Protein AF-A0A7C8CKR2-F1 (afdb_monomer_lite)

Foldseek 3Di:
DPAFDQQVVVCVVPVDGCCVVCVVVLVVCVVVQQWDAPDPRTIHGDPVVVVVVVVCVVPPD

Structure (mmCIF, N/CA/C/O backbone):
data_AF-A0A7C8CKR2-F1
#
_entry.id   AF-A0A7C8CKR2-F1
#
loop_
_atom_site.group_PDB
_atom_site.id
_atom_site.type_symbol
_atom_site.label_atom_id
_atom_site.label_alt_id
_atom_site.label_comp_id
_atom_site.label_asym_id
_atom_site.label_entity_id
_atom_site.label_seq_id
_atom_site.pdbx_PDB_ins_code
_atom_site.Cartn_x
_atom_site.Cartn_y
_atom_site.Cartn_z
_atom_site.occupancy
_atom_site.B_iso_or_equiv
_atom_site.auth_seq_id
_atom_site.auth_comp_id
_atom_site.auth_asym_id
_atom_site.auth_atom_id
_atom_site.pdbx_PDB_model_num
ATOM 1 N N . CYS A 1 1 ? 2.948 -18.621 1.642 1.00 43.47 1 CYS A N 1
ATOM 2 C CA . CYS A 1 1 ? 2.416 -17.574 0.756 1.00 43.47 1 CYS A CA 1
ATOM 3 C C . CYS A 1 1 ? 3.156 -16.298 1.070 1.00 43.47 1 CYS A C 1
ATOM 5 O O . CYS A 1 1 ? 3.097 -15.843 2.204 1.00 43.47 1 CYS A O 1
ATOM 7 N N . ASP A 1 2 ? 3.891 -15.785 0.100 1.00 59.66 2 ASP A N 1
ATOM 8 C CA . ASP A 1 2 ? 4.509 -14.471 0.170 1.00 59.66 2 ASP A CA 1
ATOM 9 C C . ASP A 1 2 ? 3.440 -13.420 -0.155 1.00 59.66 2 ASP A C 1
ATOM 11 O O . ASP A 1 2 ? 3.327 -12.977 -1.291 1.00 59.66 2 ASP A O 1
ATOM 15 N N . GLU A 1 3 ? 2.572 -13.103 0.811 1.00 77.25 3 GLU A N 1
ATOM 16 C CA . GLU A 1 3 ? 1.573 -12.040 0.640 1.00 77.25 3 GLU A CA 1
ATOM 17 C C . GLU A 1 3 ? 2.253 -10.661 0.541 1.00 77.25 3 GLU A C 1
ATOM 19 O O . GLU A 1 3 ? 3.299 -10.413 1.149 1.00 77.25 3 GLU A O 1
ATOM 24 N N . GLY A 1 4 ? 1.634 -9.756 -0.222 1.00 88.12 4 GLY A N 1
ATOM 25 C CA . GLY A 1 4 ? 2.104 -8.387 -0.431 1.00 88.12 4 GLY A CA 1
ATOM 26 C C . GLY A 1 4 ? 2.585 -8.116 -1.856 1.00 88.12 4 GLY A C 1
ATOM 27 O O . GLY A 1 4 ? 2.461 -8.945 -2.754 1.00 88.12 4 GLY A O 1
ATOM 28 N N . LEU A 1 5 ? 3.106 -6.912 -2.047 1.00 93.75 5 LEU A N 1
ATOM 29 C CA . LEU A 1 5 ? 3.619 -6.387 -3.299 1.00 93.75 5 LEU A CA 1
ATOM 30 C C . LEU A 1 5 ? 5.150 -6.376 -3.257 1.00 93.75 5 LEU A C 1
ATOM 32 O O . LEU A 1 5 ? 5.752 -5.826 -2.333 1.00 93.75 5 LEU A O 1
ATOM 36 N N . ASP A 1 6 ? 5.767 -6.990 -4.262 1.00 94.75 6 ASP A N 1
ATOM 37 C CA . ASP A 1 6 ? 7.199 -6.883 -4.531 1.00 94.75 6 ASP A CA 1
ATOM 38 C C . ASP A 1 6 ? 7.427 -5.718 -5.501 1.00 94.75 6 ASP A C 1
ATOM 40 O O . ASP A 1 6 ? 6.877 -5.700 -6.605 1.00 94.75 6 ASP A O 1
ATOM 44 N N . GLU A 1 7 ? 8.195 -4.715 -5.072 1.00 94.19 7 GLU A N 1
ATOM 45 C CA . GLU A 1 7 ? 8.377 -3.473 -5.827 1.00 94.19 7 GLU A CA 1
ATOM 46 C C . GLU A 1 7 ? 9.090 -3.722 -7.169 1.00 94.19 7 GLU A C 1
ATOM 48 O O . GLU A 1 7 ? 8.749 -3.077 -8.158 1.00 94.19 7 GLU A O 1
ATOM 53 N N . ARG A 1 8 ? 10.013 -4.696 -7.241 1.00 94.31 8 ARG A N 1
ATOM 54 C CA . ARG A 1 8 ? 10.742 -5.022 -8.479 1.00 94.31 8 ARG A CA 1
ATOM 55 C C . ARG A 1 8 ? 9.872 -5.786 -9.463 1.00 94.31 8 ARG A C 1
ATOM 57 O O . ARG A 1 8 ? 9.940 -5.528 -10.660 1.00 94.31 8 ARG A O 1
ATOM 64 N N . ALA A 1 9 ? 9.072 -6.731 -8.973 1.00 94.94 9 ALA A N 1
ATOM 65 C CA . ALA A 1 9 ? 8.119 -7.444 -9.815 1.00 94.94 9 ALA A CA 1
ATOM 66 C C . ALA A 1 9 ? 7.074 -6.479 -10.394 1.00 94.94 9 ALA A C 1
ATOM 68 O O . ALA A 1 9 ? 6.776 -6.546 -11.583 1.00 94.94 9 ALA A O 1
ATOM 69 N N . PHE A 1 10 ? 6.586 -5.540 -9.577 1.00 95.81 10 PHE A N 1
ATOM 70 C CA . PHE A 1 10 ? 5.679 -4.487 -10.028 1.00 95.81 10 PHE A CA 1
ATOM 71 C C . PHE A 1 10 ? 6.327 -3.611 -11.107 1.00 95.81 10 PHE A C 1
ATOM 73 O O . PHE A 1 10 ? 5.742 -3.405 -12.165 1.00 95.81 10 PHE A O 1
ATOM 80 N N . GLU A 1 11 ? 7.550 -3.129 -10.884 1.00 97.06 11 GLU A N 1
ATOM 81 C CA . GLU A 1 11 ? 8.262 -2.313 -11.873 1.00 97.06 11 GLU A CA 1
ATOM 82 C C . GLU A 1 11 ? 8.500 -3.075 -13.186 1.00 97.06 11 GLU A C 1
ATOM 84 O O . GLU A 1 11 ? 8.303 -2.521 -14.266 1.00 97.06 11 GLU A O 1
ATOM 89 N N . ALA A 1 12 ? 8.844 -4.364 -13.117 1.00 97.44 12 ALA A N 1
ATOM 90 C CA . ALA A 1 12 ? 9.014 -5.202 -14.302 1.00 97.44 12 ALA A CA 1
ATOM 91 C C . ALA A 1 12 ? 7.714 -5.374 -15.111 1.00 97.44 12 ALA A C 1
ATOM 93 O O . ALA A 1 12 ? 7.772 -5.511 -16.333 1.00 97.44 12 ALA A O 1
ATOM 94 N N . GLU A 1 13 ? 6.556 -5.375 -14.447 1.00 97.62 13 GLU A N 1
ATOM 95 C CA . GLU A 1 13 ? 5.245 -5.518 -15.088 1.00 97.62 13 GLU A CA 1
ATOM 96 C C . GLU A 1 13 ? 4.702 -4.186 -15.629 1.00 97.62 13 GLU A C 1
ATOM 98 O O . GLU A 1 13 ? 4.152 -4.143 -16.731 1.00 97.62 13 GLU A O 1
ATOM 103 N N . PHE A 1 14 ? 4.866 -3.094 -14.878 1.00 95.88 14 PHE A N 1
ATOM 104 C CA . PHE A 1 14 ? 4.206 -1.815 -15.159 1.00 95.88 14 PHE A CA 1
ATOM 105 C C . PHE A 1 14 ? 5.142 -0.719 -15.689 1.00 95.88 14 PHE A C 1
ATOM 107 O O . PHE A 1 14 ? 4.656 0.310 -16.157 1.00 95.88 14 PHE A O 1
ATOM 114 N N . GLY A 1 15 ? 6.460 -0.931 -15.663 1.00 97.25 15 GLY A N 1
ATOM 115 C CA . GLY A 1 15 ? 7.468 0.006 -16.172 1.00 97.25 15 GLY A CA 1
ATOM 116 C C . GLY A 1 15 ? 7.740 1.223 -15.279 1.00 97.25 15 GLY A C 1
ATOM 117 O O . GLY A 1 15 ? 8.460 2.126 -15.696 1.00 97.25 15 GLY A O 1
ATOM 118 N N . GLU A 1 16 ? 7.167 1.261 -14.077 1.00 96.06 16 GLU A N 1
ATOM 119 C CA . GLU A 1 16 ? 7.400 2.280 -13.050 1.00 96.06 16 GLU A CA 1
ATOM 120 C C . GLU A 1 16 ? 7.313 1.639 -11.663 1.00 96.06 16 GLU A C 1
ATOM 122 O O . GLU A 1 16 ? 6.583 0.662 -11.462 1.00 96.06 16 GLU A O 1
ATOM 127 N N . SER A 1 17 ? 8.033 2.185 -10.685 1.00 95.06 17 SER A N 1
ATOM 128 C CA . SER A 1 17 ? 7.953 1.679 -9.320 1.00 95.06 17 SER A CA 1
ATOM 129 C C . SER A 1 17 ? 6.596 2.034 -8.688 1.00 95.06 17 SER A C 1
ATOM 131 O O . SER A 1 17 ? 6.015 3.097 -8.946 1.00 95.06 17 SER A O 1
ATOM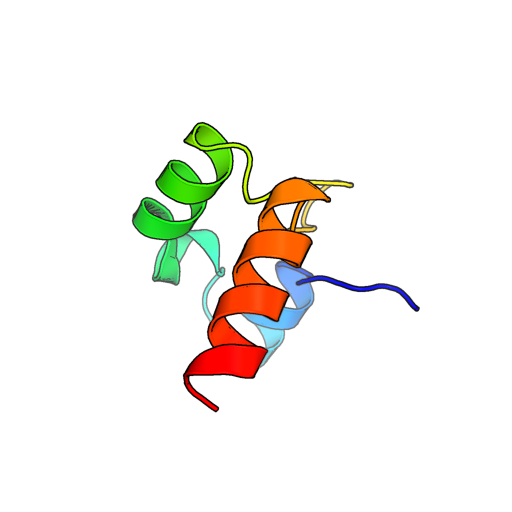 133 N N . PRO A 1 18 ? 6.080 1.204 -7.767 1.00 95.25 18 PRO A N 1
ATOM 134 C CA . PRO A 1 18 ? 4.846 1.515 -7.047 1.00 95.25 18 PRO A CA 1
ATOM 135 C C . PRO A 1 18 ? 4.970 2.806 -6.222 1.00 95.25 18 PRO A C 1
ATOM 137 O O . PRO A 1 18 ? 3.970 3.478 -5.972 1.00 95.25 18 PRO A O 1
ATOM 140 N N . ARG A 1 19 ? 6.189 3.186 -5.813 1.00 94.06 19 ARG A N 1
ATOM 141 C CA . ARG A 1 19 ? 6.464 4.432 -5.083 1.00 94.06 19 ARG A CA 1
ATOM 142 C C . ARG A 1 19 ? 6.419 5.665 -5.973 1.00 94.06 19 ARG A C 1
ATOM 144 O O . ARG A 1 19 ? 5.996 6.711 -5.496 1.00 94.06 19 ARG A O 1
ATOM 151 N N . GLU A 1 20 ? 6.812 5.561 -7.236 1.00 95.75 20 GLU A N 1
ATOM 152 C CA . GLU A 1 20 ? 6.630 6.653 -8.198 1.00 95.75 20 GLU A CA 1
ATOM 153 C C . GLU A 1 20 ? 5.145 6.846 -8.502 1.00 95.75 20 GLU A C 1
ATOM 155 O O . GLU A 1 20 ? 4.631 7.961 -8.413 1.00 95.75 20 GLU A O 1
ATOM 160 N N . ARG A 1 21 ? 4.433 5.745 -8.758 1.00 96.56 21 ARG A N 1
ATOM 161 C CA . ARG A 1 21 ? 3.023 5.783 -9.153 1.00 96.56 21 ARG A CA 1
ATOM 162 C C . ARG A 1 21 ? 2.070 6.153 -8.015 1.00 9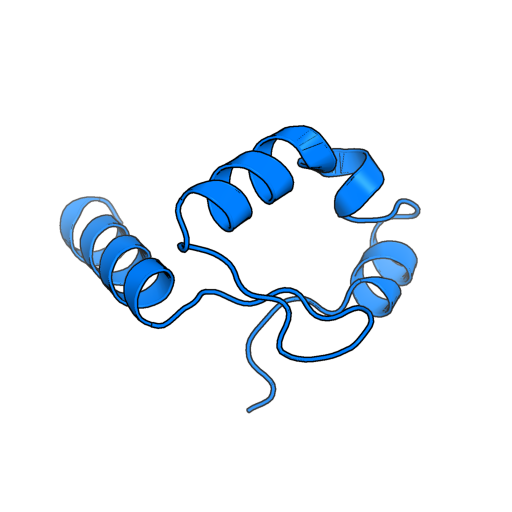6.56 21 ARG A C 1
ATOM 164 O O . ARG A 1 21 ? 1.123 6.913 -8.210 1.00 96.56 21 ARG A O 1
ATOM 171 N N . PHE A 1 22 ? 2.291 5.595 -6.825 1.00 96.44 22 PHE A N 1
ATOM 172 C CA . PHE A 1 22 ? 1.372 5.678 -5.682 1.00 96.44 22 PHE A CA 1
ATOM 173 C C . PHE A 1 22 ? 2.025 6.236 -4.412 1.00 96.44 22 PHE A C 1
ATOM 175 O O . PHE A 1 22 ? 1.462 6.106 -3.323 1.00 96.44 22 PHE A O 1
ATOM 182 N N . GLY A 1 23 ? 3.193 6.873 -4.529 1.00 96.12 23 GLY A N 1
ATOM 183 C CA . GLY A 1 23 ? 3.994 7.363 -3.404 1.00 96.12 23 GLY A CA 1
ATOM 184 C C . GLY A 1 23 ? 3.210 8.102 -2.318 1.00 96.12 23 GLY A C 1
ATOM 185 O O . GLY A 1 23 ? 3.334 7.720 -1.152 1.00 96.12 23 GLY A O 1
ATOM 186 N N . PRO A 1 24 ? 2.362 9.095 -2.656 1.00 97.94 24 PRO A N 1
ATOM 187 C CA . PRO A 1 24 ? 1.555 9.798 -1.660 1.00 97.94 24 PRO A CA 1
ATOM 188 C C . PRO A 1 24 ? 0.639 8.864 -0.856 1.00 97.94 24 PRO A C 1
ATOM 190 O O . PRO A 1 24 ? 0.653 8.895 0.372 1.00 97.94 24 PRO A O 1
ATOM 193 N N . ALA A 1 25 ? -0.093 7.970 -1.528 1.00 97.69 25 ALA A N 1
ATOM 194 C CA . ALA A 1 25 ? -1.008 7.036 -0.873 1.00 97.69 25 ALA A CA 1
ATOM 195 C C . ALA A 1 25 ? -0.260 5.999 -0.020 1.00 97.69 25 ALA A C 1
ATOM 197 O O . ALA A 1 25 ? -0.651 5.733 1.116 1.00 97.69 25 ALA A O 1
ATOM 198 N N . ILE A 1 26 ? 0.847 5.450 -0.533 1.00 96.69 26 ILE A N 1
ATOM 199 C CA . ILE A 1 26 ? 1.700 4.519 0.218 1.00 96.69 26 ILE A CA 1
ATOM 200 C C . ILE A 1 26 ? 2.239 5.204 1.479 1.00 96.69 26 ILE A C 1
ATOM 202 O O . ILE A 1 26 ? 2.158 4.635 2.567 1.00 96.69 26 ILE A O 1
ATOM 206 N N . GLY A 1 27 ? 2.745 6.434 1.352 1.00 96.88 27 GLY A N 1
ATOM 207 C CA . GLY A 1 27 ? 3.263 7.219 2.471 1.00 96.88 27 GLY A CA 1
ATOM 208 C C . GLY A 1 27 ? 2.211 7.475 3.548 1.00 96.88 27 GLY A C 1
ATOM 209 O O . GLY A 1 27 ? 2.474 7.257 4.730 1.00 96.88 27 GLY A O 1
ATOM 210 N N . GLU A 1 28 ? 0.997 7.864 3.158 1.00 98.19 28 GLU A N 1
ATOM 211 C CA . GLU A 1 28 ? -0.107 8.056 4.100 1.00 98.19 28 GLU A CA 1
ATOM 212 C C . GLU A 1 28 ? -0.511 6.766 4.818 1.00 98.19 28 GLU A C 1
ATOM 214 O O . GLU A 1 28 ? -0.755 6.775 6.025 1.00 98.19 28 GLU A O 1
ATOM 219 N N . LEU A 1 29 ? -0.601 5.650 4.096 1.00 97.94 29 LEU A N 1
ATOM 220 C CA . LEU A 1 29 ? -1.011 4.374 4.676 1.00 97.94 29 LEU A CA 1
ATOM 221 C C . LEU A 1 29 ? 0.068 3.787 5.596 1.00 97.94 29 LEU A C 1
ATOM 223 O O . LEU A 1 29 ? -0.275 3.208 6.628 1.00 97.94 29 LEU A O 1
ATOM 227 N N . LEU A 1 30 ? 1.352 3.991 5.281 1.00 97.00 30 LEU A N 1
ATOM 228 C CA . LEU A 1 30 ? 2.463 3.703 6.193 1.00 97.00 30 LEU A CA 1
ATOM 229 C C . LEU A 1 30 ? 2.370 4.572 7.455 1.00 97.00 30 LEU A C 1
ATOM 231 O O . LEU A 1 30 ? 2.445 4.051 8.565 1.00 97.00 30 LEU A O 1
ATOM 235 N N . ALA A 1 31 ? 2.129 5.879 7.307 1.00 97.94 31 ALA A N 1
ATOM 236 C CA . ALA A 1 31 ? 1.989 6.796 8.440 1.00 97.94 31 ALA A CA 1
ATOM 237 C C . ALA A 1 31 ? 0.791 6.451 9.347 1.00 97.94 31 ALA A C 1
A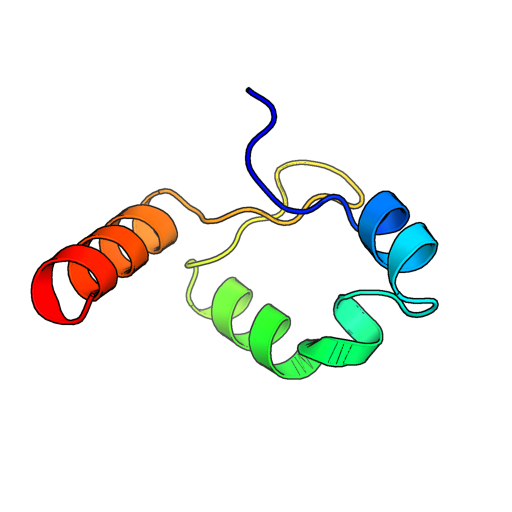TOM 239 O O . ALA A 1 31 ? 0.846 6.665 10.557 1.00 97.94 31 ALA A O 1
ATOM 240 N N . LYS A 1 32 ? -0.279 5.880 8.781 1.00 98.06 32 LYS A N 1
ATOM 241 C CA . LYS A 1 32 ? -1.452 5.378 9.519 1.00 98.06 32 LYS A CA 1
ATOM 242 C C . LYS A 1 32 ? -1.256 3.971 10.104 1.00 98.06 32 LYS A C 1
ATOM 244 O O . LYS A 1 32 ? -2.169 3.466 10.754 1.00 98.06 32 LYS A O 1
ATOM 249 N N . GLY A 1 33 ? -0.114 3.322 9.864 1.00 97.81 33 GLY A N 1
ATOM 250 C CA . GLY A 1 33 ? 0.162 1.954 10.318 1.00 97.81 33 GLY A CA 1
ATOM 251 C C . GLY A 1 33 ? -0.670 0.878 9.612 1.00 97.81 33 GLY A C 1
ATOM 252 O O . GLY A 1 33 ? -0.851 -0.212 10.152 1.00 97.81 33 GLY A O 1
ATOM 253 N N . LEU A 1 34 ? -1.213 1.174 8.428 1.00 97.75 34 LEU A N 1
ATOM 254 C CA . LEU A 1 34 ? -2.031 0.248 7.634 1.00 97.75 34 LEU A CA 1
ATOM 255 C C . LEU A 1 34 ? -1.194 -0.554 6.630 1.00 97.75 34 LEU A C 1
ATOM 257 O O . LEU A 1 34 ? -1.571 -1.665 6.265 1.00 97.75 34 LEU A O 1
ATOM 261 N N . LEU A 1 35 ? -0.051 -0.013 6.216 1.00 97.31 35 LEU A N 1
ATOM 262 C CA . LEU A 1 35 ? 0.968 -0.739 5.465 1.00 97.31 35 LEU A CA 1
ATOM 263 C C . LEU A 1 35 ? 2.209 -0.963 6.325 1.00 97.31 35 LEU A C 1
ATOM 265 O O . LEU A 1 35 ? 2.466 -0.227 7.277 1.00 97.31 35 LEU A O 1
ATOM 269 N N . GLU A 1 36 ? 2.993 -1.957 5.938 1.00 96.50 36 GLU A N 1
ATOM 270 C CA . GLU A 1 36 ? 4.311 -2.249 6.482 1.00 96.50 36 GLU A CA 1
ATOM 271 C C . GLU A 1 36 ? 5.278 -2.671 5.370 1.00 96.50 36 GLU A C 1
ATOM 273 O O . GLU A 1 36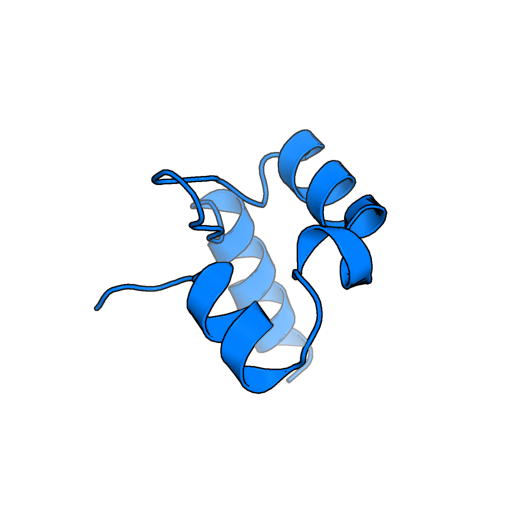 ? 4.871 -3.069 4.275 1.00 96.50 36 GLU A O 1
ATOM 278 N N . THR A 1 37 ? 6.576 -2.575 5.655 1.00 94.44 37 THR A N 1
ATOM 279 C CA . THR A 1 37 ? 7.651 -3.022 4.763 1.00 94.44 37 THR A CA 1
ATOM 280 C C . THR A 1 37 ? 8.380 -4.198 5.415 1.00 94.44 37 THR A C 1
ATOM 282 O O . THR A 1 37 ? 9.362 -3.978 6.129 1.00 94.44 37 THR A O 1
ATOM 285 N N . PRO A 1 38 ? 7.896 -5.444 5.243 1.00 91.06 38 PRO A N 1
ATOM 286 C CA . PRO A 1 38 ? 8.432 -6.613 5.950 1.00 91.06 38 PRO A CA 1
ATOM 287 C C . PRO A 1 38 ? 9.848 -7.007 5.491 1.00 91.06 38 PRO A C 1
ATOM 289 O O . PRO A 1 38 ? 10.492 -7.852 6.107 1.00 91.06 38 PRO A O 1
ATOM 292 N N . GLY A 1 39 ? 10.342 -6.391 4.417 1.00 86.88 39 GLY A N 1
ATOM 293 C CA . GLY A 1 39 ? 11.691 -6.538 3.891 1.00 86.88 39 GLY A CA 1
ATOM 294 C C . GLY A 1 39 ? 11.977 -5.457 2.850 1.00 86.88 39 GLY A C 1
ATOM 295 O O . GLY A 1 39 ? 11.085 -4.698 2.462 1.00 86.88 39 GLY A O 1
ATOM 296 N N . GLU A 1 40 ? 13.226 -5.376 2.402 1.00 86.75 40 GLU A N 1
ATOM 297 C CA . GLU A 1 40 ? 13.630 -4.427 1.363 1.00 86.75 40 GLU A CA 1
ATOM 298 C C . GLU A 1 40 ? 12.851 -4.683 0.064 1.00 86.75 40 GLU A C 1
ATOM 300 O O . GLU A 1 40 ? 12.777 -5.816 -0.409 1.00 86.75 40 GLU A O 1
ATOM 305 N N . GLY A 1 41 ? 12.235 -3.636 -0.494 1.00 88.44 41 GLY A N 1
ATOM 306 C CA . GLY A 1 41 ? 11.440 -3.737 -1.722 1.00 88.44 41 GLY A CA 1
ATOM 307 C C . GLY A 1 41 ? 10.134 -4.528 -1.583 1.00 88.44 41 GLY A C 1
ATOM 308 O O . GLY A 1 41 ? 9.559 -4.920 -2.594 1.00 88.44 41 GLY A O 1
ATOM 309 N N . ARG A 1 42 ? 9.653 -4.776 -0.358 1.00 93.62 42 ARG A N 1
ATOM 310 C CA . ARG A 1 42 ? 8.347 -5.396 -0.091 1.00 93.62 42 ARG A CA 1
ATOM 311 C C . ARG A 1 42 ? 7.415 -4.406 0.587 1.00 93.62 42 ARG A C 1
ATOM 313 O O . ARG A 1 42 ? 7.792 -3.757 1.561 1.00 93.62 42 ARG A O 1
ATOM 320 N N . LEU A 1 43 ? 6.170 -4.379 0.130 1.00 95.06 43 LEU A N 1
ATOM 321 C CA . LEU A 1 43 ? 5.079 -3.622 0.728 1.00 95.06 43 LEU A CA 1
ATOM 322 C C . LEU A 1 43 ? 3.917 -4.569 1.033 1.00 95.06 43 LEU A C 1
ATOM 324 O O . LEU A 1 43 ? 3.453 -5.285 0.152 1.00 95.06 43 LEU A O 1
ATOM 328 N N . ALA A 1 44 ? 3.429 -4.588 2.266 1.00 96.25 44 ALA A N 1
ATOM 329 C CA . ALA A 1 44 ? 2.331 -5.459 2.676 1.00 96.25 44 ALA A CA 1
ATOM 330 C C . ALA A 1 44 ? 1.326 -4.708 3.552 1.00 96.25 44 ALA A C 1
ATOM 332 O O . ALA A 1 44 ? 1.631 -3.650 4.101 1.00 96.25 44 ALA A O 1
ATOM 333 N N . LEU A 1 45 ? 0.120 -5.262 3.690 1.00 96.69 45 LEU A N 1
ATOM 334 C CA . LEU A 1 45 ? -0.817 -4.816 4.717 1.00 96.69 45 LEU A CA 1
ATOM 335 C C . LEU A 1 45 ? -0.274 -5.215 6.086 1.00 96.69 45 LEU A C 1
ATOM 337 O O . LEU A 1 45 ? 0.087 -6.372 6.292 1.00 96.69 45 LEU A O 1
ATOM 341 N N . SER A 1 46 ? -0.296 -4.282 7.035 1.00 96.56 46 SER A N 1
ATOM 342 C CA . SER A 1 46 ? -0.110 -4.639 8.439 1.00 96.56 46 SER A CA 1
ATOM 343 C C . SER A 1 46 ? -1.297 -5.473 8.926 1.00 96.56 46 SER A C 1
ATOM 345 O O . SER A 1 46 ? -2.348 -5.539 8.279 1.00 96.56 46 SER A O 1
ATOM 347 N N . ARG A 1 47 ? -1.203 -6.046 10.131 1.00 95.88 47 ARG A N 1
ATOM 348 C CA . ARG A 1 47 ? -2.358 -6.715 10.756 1.00 95.88 47 ARG A CA 1
ATOM 349 C C . ARG A 1 47 ? -3.593 -5.805 10.825 1.00 95.88 47 ARG A C 1
ATOM 351 O O . ARG A 1 47 ? -4.704 -6.263 10.568 1.00 95.88 47 ARG A O 1
ATOM 358 N N . GLN A 1 48 ? -3.410 -4.530 11.170 1.00 97.44 48 GLN A N 1
ATOM 359 C CA . GLN A 1 48 ? -4.507 -3.561 11.220 1.00 97.44 48 GLN A CA 1
ATOM 360 C C . GLN A 1 48 ? -5.023 -3.231 9.815 1.00 97.44 48 GLN A C 1
ATOM 362 O O . GLN A 1 48 ? -6.234 -3.169 9.610 1.00 97.44 48 GLN A O 1
ATOM 367 N N . GLY A 1 49 ? -4.117 -3.063 8.847 1.00 97.19 49 GLY A N 1
ATOM 368 C CA . GLY A 1 49 ? -4.475 -2.865 7.444 1.00 97.19 49 GLY A CA 1
ATOM 369 C C . GLY A 1 49 ? -5.314 -4.009 6.886 1.00 97.19 49 GLY A C 1
ATOM 370 O O . GLY A 1 49 ? -6.306 -3.760 6.208 1.00 97.19 49 GLY A O 1
ATOM 371 N N . ARG A 1 50 ? -4.967 -5.256 7.228 1.00 96.19 50 ARG A N 1
ATOM 372 C CA . ARG A 1 50 ? -5.709 -6.448 6.807 1.00 96.19 50 ARG A CA 1
ATOM 373 C C . ARG A 1 50 ? -7.126 -6.467 7.366 1.00 96.19 50 ARG A C 1
ATOM 375 O O . ARG A 1 50 ? -8.056 -6.635 6.596 1.00 96.19 50 ARG A O 1
ATOM 382 N N . LEU A 1 51 ? -7.302 -6.199 8.662 1.00 96.81 51 LEU A N 1
ATOM 383 C CA . LEU A 1 51 ? -8.638 -6.121 9.268 1.00 96.81 51 LEU A CA 1
ATOM 384 C C . LEU A 1 51 ? -9.511 -5.042 8.613 1.00 96.81 51 LEU A C 1
ATOM 386 O O . LEU A 1 51 ? -10.697 -5.269 8.375 1.00 96.81 51 LEU A O 1
ATOM 390 N N . LEU A 1 52 ? -8.930 -3.876 8.310 1.00 96.75 52 LEU A N 1
ATOM 391 C CA . LEU A 1 52 ? -9.643 -2.812 7.606 1.00 96.75 52 LEU A CA 1
ATOM 392 C C . LEU A 1 52 ? -10.047 -3.250 6.193 1.00 96.75 52 LEU A C 1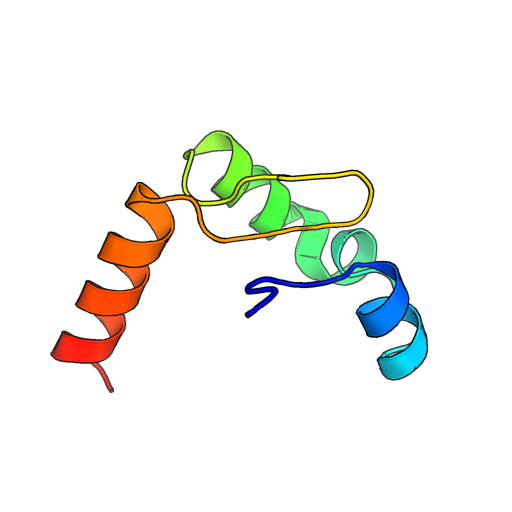
ATOM 394 O O . LEU A 1 52 ? -11.201 -3.069 5.816 1.00 96.75 52 LEU A O 1
ATOM 398 N N . ALA A 1 53 ? -9.118 -3.834 5.432 1.00 95.25 53 ALA A N 1
ATOM 399 C CA . ALA A 1 53 ? -9.390 -4.339 4.090 1.00 95.25 53 ALA A CA 1
ATOM 400 C C . ALA A 1 53 ? -10.488 -5.413 4.104 1.00 95.25 53 ALA A C 1
ATOM 402 O O . ALA A 1 53 ? -11.437 -5.318 3.332 1.00 95.25 53 ALA A O 1
ATOM 403 N N . ASP A 1 54 ? -10.411 -6.371 5.031 1.00 95.88 54 ASP A N 1
ATOM 404 C CA . ASP A 1 54 ? -11.406 -7.434 5.186 1.00 95.88 54 ASP A CA 1
ATOM 405 C C . ASP A 1 54 ? -12.790 -6.861 5.535 1.00 95.88 54 ASP A C 1
ATOM 407 O O . ASP A 1 54 ? -13.797 -7.307 4.992 1.00 95.88 54 ASP A O 1
ATOM 411 N N . THR A 1 55 ? -12.845 -5.830 6.388 1.00 96.88 55 THR A N 1
ATOM 412 C CA . THR A 1 55 ? -14.099 -5.141 6.743 1.00 96.88 55 THR A CA 1
ATOM 413 C C . THR A 1 55 ? -14.710 -4.449 5.527 1.00 96.88 55 THR A C 1
ATOM 415 O O . THR A 1 55 ? -15.900 -4.583 5.270 1.00 96.88 55 THR A O 1
ATOM 418 N N . VAL A 1 56 ? -13.899 -3.725 4.751 1.00 95.88 56 VAL A N 1
ATOM 419 C CA . VAL A 1 56 ? -14.373 -3.050 3.535 1.00 95.88 56 VAL A CA 1
ATOM 420 C C . VAL A 1 56 ? -14.874 -4.068 2.512 1.00 95.88 56 VAL A C 1
ATOM 422 O O . VAL A 1 56 ? -15.947 -3.881 1.949 1.00 95.88 56 VAL A O 1
ATOM 425 N N . CYS A 1 57 ? -14.140 -5.160 2.295 1.00 93.56 57 CYS A N 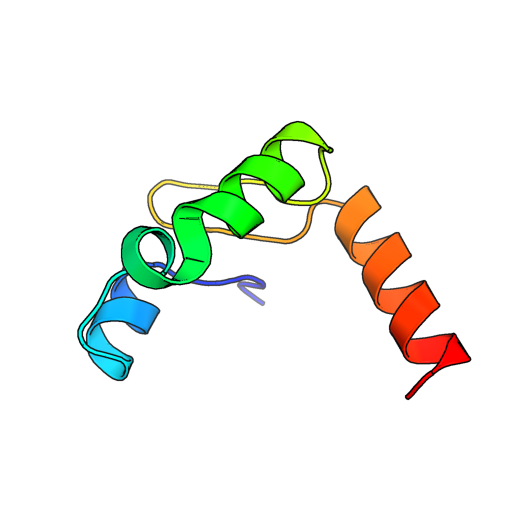1
ATOM 426 C CA . CYS A 1 57 ? -14.572 -6.215 1.385 1.00 93.56 57 CYS A CA 1
ATOM 427 C C . CYS A 1 57 ? -15.893 -6.851 1.837 1.00 93.56 57 CYS A C 1
ATOM 429 O O . CYS A 1 57 ? -16.772 -7.030 1.010 1.00 93.56 57 CYS A O 1
ATOM 431 N N . ALA A 1 58 ? -16.063 -7.148 3.128 1.00 95.31 58 ALA A N 1
ATOM 432 C CA . ALA A 1 58 ? -17.283 -7.779 3.635 1.00 95.31 58 ALA A CA 1
ATOM 433 C C . ALA A 1 58 ? -18.542 -6.903 3.494 1.00 95.31 58 ALA A C 1
ATOM 435 O O . ALA A 1 58 ? -19.641 -7.433 3.354 1.00 95.31 58 ALA A O 1
ATOM 436 N N . GLU A 1 59 ? -18.389 -5.579 3.556 1.00 95.94 59 GLU A N 1
ATOM 437 C CA . GLU A 1 59 ? -19.512 -4.633 3.545 1.00 95.94 59 GLU A CA 1
ATOM 438 C C . GLU A 1 59 ? -19.838 -4.089 2.145 1.00 95.94 59 GLU A C 1
ATOM 440 O O . GLU A 1 59 ? -20.968 -3.665 1.897 1.00 95.94 59 GLU A O 1
ATOM 445 N N . PHE A 1 60 ? -18.864 -4.062 1.228 1.00 91.69 60 PHE A N 1
ATOM 446 C CA . PHE A 1 60 ? -18.987 -3.323 -0.036 1.00 91.69 60 PHE A CA 1
ATOM 447 C C . PHE A 1 60 ? -18.680 -4.128 -1.308 1.00 91.69 60 PHE A C 1
ATOM 449 O O . PHE A 1 60 ? -18.875 -3.581 -2.398 1.00 91.69 60 PHE A O 1
ATOM 456 N N . VAL A 1 61 ? -18.205 -5.376 -1.208 1.00 79.56 61 VAL A N 1
ATOM 457 C CA . VAL A 1 61 ? -17.843 -6.238 -2.355 1.00 79.56 61 VAL A CA 1
ATOM 458 C C . VAL A 1 61 ? -18.667 -7.519 -2.338 1.00 79.56 61 VAL A C 1
ATOM 460 O O . VAL A 1 61 ? -19.253 -7.832 -3.398 1.00 79.56 61 VAL A O 1
#

Sequence (61 aa):
CDEGLDERAFEAEFGESPRERFGPAIGELLAKGLLETPGEGRLALSRQGRLLADTVCAEFV

Secondary structure (DSSP, 8-state):
---SEEHHHHHHHHSS-HHHHHHHHHHHHHHTTSEE-SSTTEEEE-HHHHHHHHHHHHHH-

pLDDT: mean 93.45, std 8.8, range [43.47, 98.19]

Radius of gyration: 12.3 Å; chains: 1; bounding box: 33×27×27 Å